Protein AF-A0A822XD94-F1 (afdb_monomer_lite)

Sequence (77 aa):
MMHNYFRIRGVVANLPYGWIDKCLDFYDYFLMGLAEYQKLITRNPIFLERVEGVGIIGGEEAINWGLSGPMLRASKI

Structure (mmCIF, N/CA/C/O backbone):
data_AF-A0A822XD94-F1
#
_entry.id   AF-A0A822XD94-F1
#
loop_
_atom_site.group_PDB
_atom_site.id
_atom_site.type_symbol
_atom_site.label_atom_id
_atom_site.label_alt_id
_atom_site.label_comp_id
_atom_site.label_asym_id
_atom_site.label_entity_id
_atom_site.label_seq_id
_atom_site.pdbx_PDB_ins_code
_atom_site.Cartn_x
_atom_site.Cartn_y
_atom_site.Cartn_z
_atom_site.occupancy
_atom_site.B_iso_or_equiv
_atom_site.auth_seq_id
_atom_site.auth_comp_id
_atom_site.auth_asym_id
_atom_site.auth_atom_id
_atom_site.pdbx_PDB_model_num
ATOM 1 N N . MET A 1 1 ? 8.268 -14.749 -4.443 1.00 57.06 1 MET A N 1
ATOM 2 C CA . MET A 1 1 ? 9.015 -14.370 -5.661 1.00 57.06 1 MET A CA 1
ATOM 3 C C . MET A 1 1 ? 10.281 -13.641 -5.226 1.00 57.06 1 MET A C 1
ATOM 5 O O . MET A 1 1 ? 10.162 -12.731 -4.418 1.00 57.06 1 MET A O 1
ATOM 9 N N . MET A 1 2 ? 11.471 -14.081 -5.650 1.00 79.38 2 MET A N 1
ATOM 10 C CA . MET A 1 2 ? 12.753 -13.528 -5.184 1.00 79.38 2 MET A CA 1
ATOM 11 C C . MET A 1 2 ? 13.541 -12.988 -6.384 1.00 79.38 2 MET A C 1
ATOM 13 O O . MET A 1 2 ? 14.061 -13.758 -7.187 1.00 79.38 2 MET A O 1
ATOM 17 N N . HIS A 1 3 ? 13.596 -11.664 -6.526 1.00 77.38 3 HIS A N 1
ATOM 18 C CA . HIS A 1 3 ? 14.331 -10.993 -7.598 1.00 77.38 3 HIS A CA 1
ATOM 19 C C . HIS A 1 3 ? 15.518 -10.237 -6.999 1.00 77.38 3 HIS A C 1
ATOM 21 O O . HIS A 1 3 ? 15.345 -9.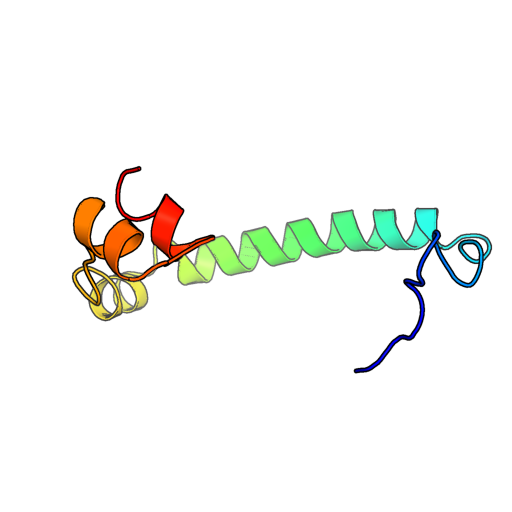223 -6.330 1.00 77.38 3 HIS A O 1
ATOM 27 N N . ASN A 1 4 ? 16.735 -10.731 -7.239 1.00 89.94 4 ASN A N 1
ATOM 28 C CA . ASN A 1 4 ? 17.997 -10.110 -6.809 1.00 89.94 4 ASN A CA 1
ATOM 29 C C . ASN A 1 4 ? 18.365 -8.902 -7.702 1.00 89.94 4 ASN A C 1
ATOM 31 O O . ASN A 1 4 ? 19.449 -8.850 -8.292 1.00 89.94 4 ASN A O 1
ATOM 35 N N . TYR A 1 5 ? 17.408 -7.988 -7.886 1.00 92.31 5 TYR A N 1
ATOM 36 C CA . TYR A 1 5 ? 17.551 -6.823 -8.756 1.00 92.31 5 TYR A CA 1
ATOM 37 C C . TYR A 1 5 ? 18.237 -5.662 -8.034 1.00 92.31 5 TYR A C 1
ATOM 39 O O . TYR A 1 5 ? 19.203 -5.105 -8.551 1.00 92.31 5 TYR A O 1
ATOM 47 N N . PHE A 1 6 ? 17.785 -5.342 -6.819 1.00 93.50 6 PHE A N 1
ATOM 48 C CA . PHE A 1 6 ? 18.424 -4.349 -5.959 1.00 93.50 6 PHE A CA 1
ATOM 49 C C . PHE A 1 6 ? 19.673 -4.941 -5.310 1.00 93.50 6 PHE A C 1
ATOM 51 O O . PHE A 1 6 ? 19.627 -6.025 -4.728 1.00 93.50 6 PHE A O 1
ATOM 58 N N . ARG A 1 7 ? 20.793 -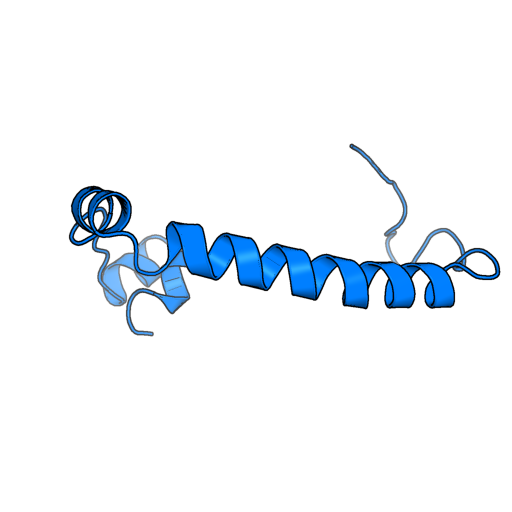4.224 -5.402 1.00 91.50 7 ARG A N 1
ATOM 59 C CA . ARG A 1 7 ? 22.078 -4.612 -4.811 1.00 91.50 7 ARG A CA 1
ATOM 60 C C . ARG A 1 7 ? 22.682 -3.426 -4.073 1.00 91.50 7 ARG A C 1
ATOM 62 O O . ARG A 1 7 ? 22.354 -2.274 -4.347 1.00 91.50 7 ARG A O 1
ATOM 69 N N . ILE A 1 8 ? 23.605 -3.695 -3.149 1.00 91.88 8 ILE A N 1
ATOM 70 C CA . ILE A 1 8 ? 24.414 -2.626 -2.552 1.00 91.88 8 ILE A CA 1
ATOM 71 C C . ILE A 1 8 ? 25.058 -1.847 -3.702 1.00 91.88 8 ILE A C 1
ATOM 73 O O . ILE A 1 8 ? 25.652 -2.456 -4.591 1.00 91.88 8 ILE A O 1
ATOM 77 N N . ARG A 1 9 ? 24.918 -0.515 -3.673 1.00 93.19 9 ARG A N 1
ATOM 78 C CA . ARG A 1 9 ? 25.378 0.427 -4.711 1.00 93.19 9 ARG A CA 1
ATOM 79 C C . ARG A 1 9 ? 24.500 0.533 -5.974 1.00 93.19 9 ARG A C 1
ATOM 81 O O . ARG A 1 9 ? 24.895 1.241 -6.894 1.00 93.19 9 ARG A O 1
ATOM 88 N N . GLY A 1 10 ? 23.312 -0.077 -6.032 1.00 93.69 10 GLY A N 1
ATOM 89 C CA . GLY A 1 10 ? 22.334 0.216 -7.092 1.00 93.69 10 GLY A CA 1
ATOM 90 C C . GLY A 1 10 ? 21.502 -0.981 -7.544 1.00 93.69 10 GLY A C 1
ATOM 91 O O . GLY A 1 10 ? 20.860 -1.656 -6.740 1.00 93.69 10 GLY A O 1
ATOM 92 N N . VAL A 1 11 ? 21.481 -1.222 -8.855 1.00 94.19 11 VAL A N 1
ATOM 93 C CA . VAL A 1 11 ? 20.691 -2.283 -9.497 1.00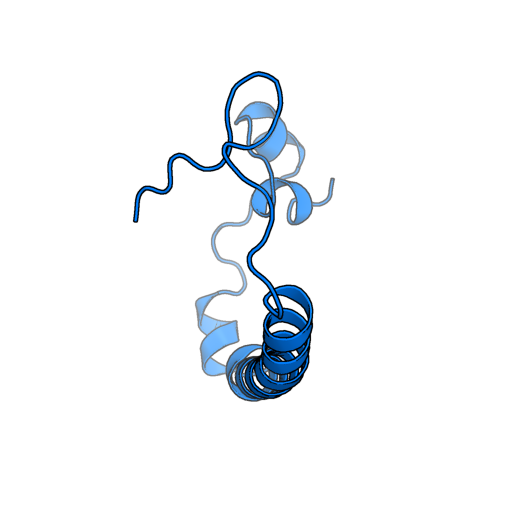 94.19 11 VAL A CA 1
ATOM 94 C C . VAL A 1 11 ? 21.581 -3.195 -10.341 1.00 94.19 11 VAL A C 1
ATOM 96 O O . VAL A 1 11 ? 22.649 -2.785 -10.791 1.00 94.19 11 VAL A O 1
ATOM 99 N N . VAL A 1 12 ? 21.163 -4.447 -10.543 1.00 94.44 12 VAL A N 1
ATOM 100 C CA . VAL A 1 12 ? 21.941 -5.453 -11.292 1.00 94.44 12 VAL A CA 1
ATOM 101 C C . VAL A 1 12 ? 22.028 -5.170 -12.794 1.00 94.44 12 VAL A C 1
ATOM 103 O O . VAL A 1 12 ? 23.021 -5.528 -13.421 1.00 94.44 12 VAL A O 1
ATOM 106 N N . ALA A 1 13 ? 20.994 -4.566 -13.376 1.00 93.12 13 ALA A N 1
ATOM 107 C CA . ALA A 1 13 ? 20.890 -4.317 -14.808 1.00 93.12 13 ALA A CA 1
ATOM 108 C C . ALA A 1 13 ? 19.978 -3.115 -15.077 1.00 93.12 13 ALA A C 1
ATOM 110 O O . ALA A 1 13 ? 19.179 -2.739 -14.223 1.00 93.12 13 ALA A O 1
ATOM 111 N N . ASN A 1 14 ? 20.091 -2.542 -16.274 1.00 94.12 14 ASN A N 1
ATOM 112 C CA . ASN A 1 14 ? 19.149 -1.538 -16.763 1.00 94.12 14 ASN A CA 1
ATOM 113 C C . ASN A 1 14 ? 17.802 -2.172 -17.137 1.00 94.12 14 ASN A C 1
ATOM 115 O O . ASN A 1 14 ? 17.695 -3.386 -17.334 1.00 94.12 14 ASN A O 1
ATOM 119 N N . LEU A 1 15 ? 16.782 -1.325 -17.274 1.00 94.06 15 LEU A N 1
ATOM 120 C CA . LEU A 1 15 ? 15.468 -1.741 -17.752 1.00 94.06 15 LEU A CA 1
ATOM 121 C C . LEU A 1 15 ? 15.561 -2.255 -19.204 1.00 94.06 15 LEU A C 1
ATOM 123 O O . LEU A 1 15 ? 16.257 -1.641 -20.018 1.00 94.06 15 LEU A O 1
ATOM 127 N N . PRO A 1 16 ? 14.867 -3.354 -19.552 1.00 94.62 16 PRO A N 1
ATOM 128 C CA . PRO A 1 16 ? 14.773 -3.817 -20.932 1.00 94.62 16 PRO A CA 1
ATOM 129 C C . PRO A 1 16 ? 14.138 -2.769 -21.853 1.00 94.62 16 PRO A C 1
ATOM 131 O O . PRO A 1 16 ? 13.332 -1.941 -21.420 1.00 94.62 16 PRO A O 1
ATOM 134 N N . TYR A 1 17 ? 14.450 -2.846 -23.147 1.00 96.38 17 TYR A N 1
ATOM 135 C CA . TYR A 1 17 ? 13.824 -1.990 -24.153 1.00 96.38 17 TYR A CA 1
ATOM 136 C C . TYR A 1 17 ? 12.291 -2.141 -24.142 1.00 96.38 17 TYR A C 1
ATOM 138 O O . TYR A 1 17 ? 11.774 -3.259 -24.087 1.00 96.38 17 TYR A O 1
ATOM 146 N N . GLY A 1 18 ? 11.573 -1.014 -24.169 1.00 96.50 18 GLY A N 1
ATOM 147 C CA . GLY A 1 18 ? 10.106 -0.964 -24.135 1.00 96.50 18 GLY A CA 1
ATOM 148 C C . GLY A 1 18 ? 9.469 -1.328 -22.786 1.00 96.50 18 GLY A C 1
ATOM 149 O O . GLY A 1 18 ? 8.254 -1.493 -22.711 1.00 96.50 18 GLY A O 1
ATOM 150 N N . TRP A 1 19 ? 10.252 -1.492 -21.710 1.00 96.88 19 TRP A N 1
ATOM 151 C CA . TRP A 1 19 ? 9.698 -1.796 -20.384 1.00 96.88 19 TRP A CA 1
ATOM 152 C C . TRP A 1 19 ? 8.868 -0.636 -19.825 1.00 96.88 19 TRP A C 1
ATOM 154 O O . TRP A 1 19 ? 7.796 -0.866 -19.279 1.00 96.88 19 TRP A O 1
ATOM 164 N N . ILE A 1 20 ? 9.347 0.601 -19.994 1.00 96.88 20 ILE A N 1
ATOM 165 C CA . ILE A 1 20 ? 8.674 1.802 -19.475 1.00 96.88 20 ILE A CA 1
ATOM 166 C C . ILE A 1 20 ? 7.298 1.964 -20.122 1.00 96.88 20 ILE A C 1
ATOM 168 O O . ILE A 1 20 ? 6.321 2.134 -19.401 1.00 96.88 20 ILE A O 1
ATOM 172 N N . ASP A 1 21 ? 7.215 1.827 -21.447 1.00 97.38 21 ASP A N 1
ATOM 173 C CA . ASP A 1 21 ? 5.955 1.953 -22.188 1.00 97.38 21 ASP A CA 1
ATOM 174 C C . ASP A 1 21 ? 4.925 0.934 -21.682 1.00 97.38 21 ASP A C 1
ATOM 176 O O . ASP A 1 21 ? 3.824 1.299 -21.283 1.00 97.38 21 ASP A O 1
ATOM 180 N N . LYS A 1 22 ? 5.333 -0.334 -21.533 1.00 96.94 22 LYS A N 1
ATOM 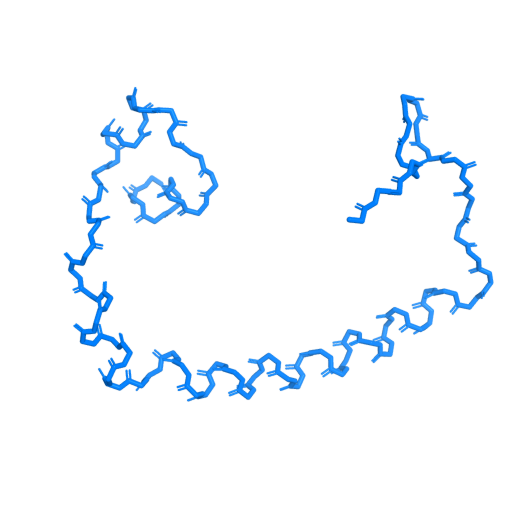181 C CA . LYS A 1 22 ? 4.467 -1.387 -20.976 1.00 96.94 22 LYS A CA 1
ATOM 182 C C . LYS A 1 22 ? 4.041 -1.126 -19.533 1.00 96.94 22 LYS A C 1
ATOM 184 O O . LYS A 1 22 ? 2.954 -1.535 -19.130 1.00 96.94 22 LYS A O 1
ATOM 189 N N . CYS A 1 23 ? 4.900 -0.508 -18.726 1.00 97.06 23 CYS A N 1
ATOM 190 C CA . CYS A 1 23 ? 4.550 -0.145 -17.357 1.00 97.06 23 CYS A CA 1
ATOM 191 C C . CYS A 1 23 ? 3.506 0.967 -17.306 1.00 97.06 23 CYS A C 1
ATOM 193 O O . CYS A 1 23 ? 2.646 0.927 -16.428 1.00 97.06 23 CYS A O 1
ATOM 195 N N . LEU A 1 24 ? 3.563 1.921 -18.234 1.00 97.06 24 LEU A N 1
ATOM 196 C CA . LEU A 1 24 ? 2.555 2.970 -18.363 1.00 97.06 24 LEU A CA 1
ATOM 197 C C . LEU A 1 24 ? 1.229 2.398 -18.881 1.00 97.06 24 LEU A C 1
ATOM 199 O O . LEU A 1 24 ? 0.196 2.647 -18.266 1.00 97.06 24 LEU A O 1
ATOM 203 N N . ASP A 1 25 ? 1.266 1.520 -19.887 1.00 96.62 25 ASP A N 1
ATOM 204 C CA . ASP A 1 25 ? 0.069 0.810 -20.363 1.00 96.62 25 ASP A CA 1
ATOM 205 C C . ASP A 1 25 ? -0.611 0.024 -19.225 1.00 96.62 25 ASP A C 1
ATOM 207 O O . ASP A 1 25 ? -1.834 0.035 -19.063 1.00 96.62 25 ASP A O 1
ATOM 211 N N . PHE A 1 26 ? 0.190 -0.653 -18.392 1.00 96.94 26 PHE A N 1
ATOM 212 C CA . PHE A 1 26 ? -0.321 -1.356 -17.218 1.00 96.94 26 PHE A CA 1
ATOM 213 C C . PHE A 1 26 ? -0.884 -0.398 -16.167 1.00 96.94 26 PHE A C 1
ATOM 215 O O . PHE A 1 26 ? -1.888 -0.724 -15.538 1.00 96.94 26 PHE A O 1
ATOM 222 N N . TYR A 1 27 ? -0.246 0.752 -15.949 1.00 96.25 27 TYR A N 1
ATOM 223 C CA . TYR A 1 27 ? -0.713 1.746 -14.989 1.00 96.25 27 TYR A CA 1
ATOM 224 C C . TYR A 1 27 ? -2.128 2.225 -15.331 1.00 96.25 27 TYR A C 1
ATOM 226 O O . TYR A 1 27 ? -3.001 2.188 -14.460 1.00 96.25 27 TYR A O 1
ATOM 234 N N . ASP A 1 28 ? -2.381 2.563 -16.595 1.00 95.56 28 ASP A N 1
ATOM 235 C CA . ASP A 1 28 ? -3.703 3.001 -17.054 1.00 95.56 28 ASP A CA 1
ATOM 236 C C . ASP A 1 28 ? -4.758 1.900 -16.875 1.00 95.56 28 ASP A C 1
ATOM 238 O O . ASP A 1 28 ? -5.850 2.145 -16.353 1.00 95.56 28 ASP A O 1
ATOM 242 N N . TYR A 1 29 ? -4.411 0.655 -17.217 1.00 96.19 29 TYR A N 1
ATOM 243 C CA . TYR A 1 29 ? -5.272 -0.502 -16.965 1.00 96.19 29 TYR A CA 1
ATOM 244 C C . TYR A 1 29 ? -5.558 -0.709 -15.469 1.00 96.19 29 TYR A 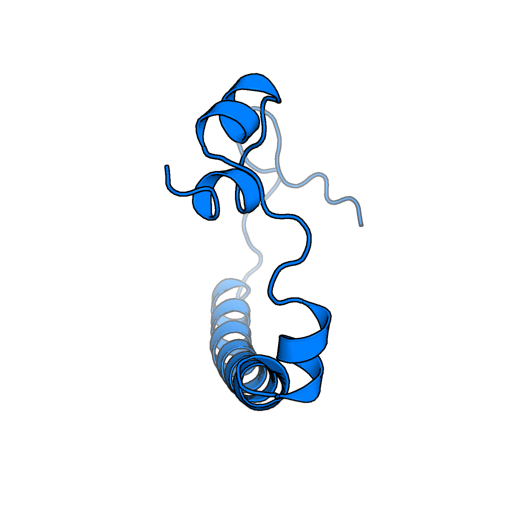C 1
ATOM 246 O O . TYR A 1 29 ? -6.703 -0.927 -15.061 1.00 96.19 29 TYR A O 1
ATOM 254 N N . PHE A 1 30 ? -4.523 -0.631 -14.634 1.00 96.94 30 PHE A N 1
ATOM 255 C CA . PHE A 1 30 ? -4.619 -0.879 -13.201 1.00 96.94 30 PHE A CA 1
ATOM 256 C C . PHE A 1 30 ? -5.512 0.145 -12.499 1.00 96.94 30 PHE A C 1
ATOM 258 O O . PHE A 1 30 ? -6.290 -0.230 -11.620 1.00 96.94 30 PHE A O 1
ATOM 265 N N . LEU A 1 31 ? -5.448 1.418 -12.899 1.00 95.88 31 LEU A N 1
ATOM 266 C CA . LEU A 1 31 ? -6.297 2.465 -12.332 1.00 95.88 31 LEU A CA 1
ATOM 267 C C . LEU A 1 31 ? -7.789 2.197 -12.551 1.00 95.88 31 LEU A C 1
ATOM 269 O O . LEU A 1 31 ? -8.585 2.425 -11.637 1.00 95.88 31 LEU A O 1
ATOM 273 N N . MET A 1 32 ? -8.171 1.673 -13.720 1.00 94.88 32 MET A N 1
ATOM 274 C CA . MET A 1 32 ? -9.562 1.286 -13.979 1.00 94.88 32 MET A CA 1
ATOM 275 C C . MET A 1 32 ? -10.011 0.176 -13.024 1.00 94.88 32 MET A C 1
ATOM 277 O O . MET A 1 32 ? -11.040 0.312 -12.363 1.00 94.88 32 MET A O 1
ATOM 281 N N . GLY 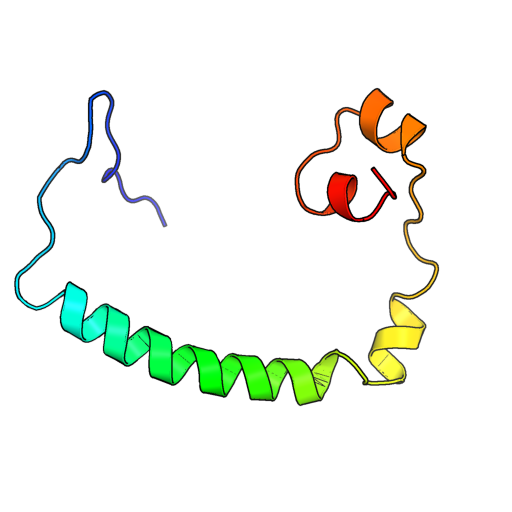A 1 33 ? -9.202 -0.878 -12.877 1.00 94.75 33 GLY A N 1
ATOM 282 C CA . GLY A 1 33 ? -9.500 -1.967 -11.943 1.00 94.75 33 GLY A CA 1
ATOM 283 C C . GLY A 1 33 ? -9.569 -1.490 -10.490 1.00 94.75 33 GLY A C 1
ATOM 284 O O . GLY A 1 33 ? -10.457 -1.889 -9.738 1.00 94.75 33 GLY A O 1
ATOM 285 N N . LEU A 1 34 ? -8.679 -0.579 -10.086 1.00 95.75 34 LEU A N 1
ATOM 286 C CA . LEU A 1 34 ? -8.689 0.002 -8.744 1.00 95.75 34 LEU A CA 1
ATOM 287 C C . LEU A 1 34 ? -10.004 0.742 -8.449 1.00 95.75 34 LEU A C 1
ATOM 289 O O . LEU A 1 34 ? -10.560 0.580 -7.360 1.00 95.75 34 LEU A O 1
ATOM 293 N N . ALA A 1 35 ? -10.524 1.508 -9.412 1.00 94.69 35 ALA A N 1
ATOM 294 C CA . ALA A 1 35 ? -11.800 2.206 -9.266 1.00 94.69 35 ALA A CA 1
ATOM 295 C C . ALA A 1 35 ? -12.980 1.230 -9.091 1.00 94.69 35 ALA A C 1
ATOM 297 O O . ALA A 1 35 ? -13.880 1.479 -8.280 1.00 94.69 35 ALA A O 1
ATOM 298 N N . GLU A 1 36 ? -12.965 0.094 -9.793 1.00 93.75 36 GLU A N 1
ATOM 299 C CA . GLU A 1 36 ? -13.970 -0.963 -9.626 1.00 93.75 36 GLU A CA 1
ATOM 300 C C . GLU A 1 36 ? -13.921 -1.578 -8.223 1.00 93.75 36 GLU A C 1
ATOM 302 O O . GLU A 1 36 ? -14.954 -1.663 -7.549 1.00 93.75 36 GLU A O 1
ATOM 307 N N . TYR A 1 37 ? -12.729 -1.929 -7.730 1.00 94.06 37 TYR A N 1
ATOM 308 C CA . TYR A 1 37 ? -12.567 -2.443 -6.366 1.00 94.06 37 TYR A CA 1
ATOM 309 C C . TYR A 1 37 ? -13.034 -1.436 -5.312 1.00 94.06 37 TYR A C 1
ATOM 311 O O . TYR A 1 37 ? -13.720 -1.809 -4.356 1.00 94.06 37 TYR A O 1
ATOM 319 N N . GLN A 1 38 ? -12.722 -0.153 -5.499 1.00 93.62 38 GLN A N 1
ATOM 320 C CA . GLN A 1 38 ? -13.158 0.902 -4.588 1.00 93.62 38 GLN A CA 1
ATOM 321 C C . GLN A 1 38 ? -14.689 0.999 -4.534 1.00 93.62 38 GLN A C 1
ATOM 323 O O . GLN A 1 38 ? -15.268 1.114 -3.450 1.00 93.62 38 GLN A O 1
ATOM 328 N N . LYS A 1 39 ? -15.363 0.883 -5.684 1.00 91.81 39 LYS A N 1
ATOM 329 C CA . LYS A 1 39 ? -16.831 0.871 -5.756 1.00 91.81 39 LYS A CA 1
ATOM 330 C C . LYS A 1 39 ? -17.440 -0.316 -5.003 1.00 91.81 39 LYS A C 1
ATOM 332 O O . LYS A 1 39 ? -18.485 -0.156 -4.376 1.00 91.81 39 LYS A O 1
ATOM 337 N N . LEU A 1 40 ? -16.797 -1.481 -5.053 1.00 91.94 40 LEU A N 1
ATOM 338 C CA . LEU A 1 40 ? -17.290 -2.707 -4.418 1.00 91.94 40 LEU A CA 1
ATOM 339 C C . LEU A 1 40 ? -17.056 -2.762 -2.904 1.00 91.94 40 LEU A C 1
ATOM 341 O O . LEU A 1 40 ? -17.846 -3.394 -2.201 1.00 91.94 40 LEU A O 1
ATOM 345 N N . ILE A 1 41 ? -15.983 -2.143 -2.402 1.00 93.75 41 ILE A N 1
ATOM 346 C CA . ILE A 1 41 ? -15.539 -2.322 -1.010 1.00 93.75 41 ILE A CA 1
ATOM 347 C C . ILE A 1 41 ? -15.781 -1.070 -0.161 1.00 93.75 41 ILE A C 1
ATOM 349 O O . ILE A 1 41 ? -16.356 -1.169 0.919 1.00 93.75 41 ILE A O 1
ATOM 353 N N . THR A 1 42 ? -15.385 0.118 -0.627 1.00 90.81 42 THR A N 1
ATOM 354 C CA . THR A 1 42 ? -15.231 1.304 0.239 1.00 90.81 42 THR A CA 1
ATOM 355 C C . THR A 1 42 ? -16.525 1.778 0.899 1.00 90.81 42 THR A C 1
ATOM 357 O O . THR A 1 42 ? -16.482 2.311 2.002 1.00 90.81 42 THR A O 1
ATOM 360 N N . ARG A 1 43 ? -17.674 1.606 0.239 1.00 90.25 43 ARG A N 1
ATOM 361 C CA . ARG A 1 43 ? -18.993 2.007 0.769 1.00 90.25 43 ARG A CA 1
ATOM 362 C C . ARG A 1 43 ? -19.943 0.830 0.951 1.00 90.25 43 ARG A C 1
ATOM 364 O O . ARG A 1 43 ? -21.152 1.025 1.020 1.00 90.25 43 ARG A O 1
ATOM 371 N N . ASN A 1 44 ? -19.416 -0.390 0.974 1.00 94.88 44 ASN A N 1
ATOM 372 C CA . ASN A 1 44 ? -20.235 -1.574 1.158 1.00 94.88 44 ASN A CA 1
ATOM 373 C C . ASN A 1 44 ? -20.627 -1.703 2.639 1.00 94.88 44 ASN A C 1
ATOM 375 O O . ASN A 1 44 ? -19.736 -1.913 3.464 1.00 94.88 44 ASN A O 1
ATOM 379 N N . PRO A 1 45 ? -21.925 -1.623 2.994 1.00 93.75 45 PRO A N 1
ATOM 380 C CA . PRO A 1 45 ? -22.360 -1.666 4.390 1.00 93.75 45 PRO A CA 1
ATOM 381 C C . PRO A 1 45 ? -21.925 -2.946 5.105 1.00 93.75 45 PRO A C 1
ATOM 383 O O . PRO A 1 45 ? -21.479 -2.895 6.243 1.00 93.75 45 PRO A O 1
ATOM 386 N N . ILE A 1 46 ? -21.957 -4.081 4.397 1.00 94.69 46 ILE A N 1
ATOM 387 C CA . ILE A 1 46 ? -21.552 -5.386 4.934 1.00 94.69 46 ILE A CA 1
ATOM 388 C C . ILE A 1 46 ? -20.054 -5.406 5.252 1.00 94.69 46 ILE A C 1
ATOM 390 O O . ILE A 1 46 ? -19.622 -6.123 6.151 1.00 94.69 46 ILE A O 1
ATOM 394 N N . PHE A 1 47 ? -19.242 -4.678 4.482 1.00 94.31 47 PHE A N 1
ATOM 395 C CA . PHE A 1 47 ? -17.809 -4.582 4.740 1.00 94.31 47 PHE A CA 1
ATOM 396 C C . PHE A 1 47 ? -17.533 -3.647 5.918 1.00 94.31 47 PHE A C 1
ATOM 398 O O . PHE A 1 47 ? -16.792 -4.030 6.817 1.00 94.31 47 PHE A O 1
ATOM 405 N N . LEU A 1 48 ? -18.170 -2.472 5.940 1.00 94.06 48 LEU A N 1
ATOM 406 C CA . LEU A 1 48 ? -18.018 -1.482 7.010 1.00 94.06 48 LEU A CA 1
ATOM 407 C C . LEU A 1 48 ? -18.423 -2.051 8.372 1.00 94.06 48 LEU A C 1
ATOM 409 O O . LEU A 1 48 ? -17.637 -1.974 9.309 1.00 94.06 48 LEU A O 1
ATOM 413 N N . GLU A 1 49 ? -19.567 -2.732 8.455 1.00 95.81 49 GLU A N 1
ATOM 414 C CA . GLU A 1 49 ? -20.047 -3.365 9.692 1.00 95.81 49 GLU A CA 1
ATOM 415 C C . GLU A 1 49 ? -19.043 -4.375 10.280 1.00 95.81 49 GLU A C 1
ATOM 417 O O . GLU A 1 49 ? -18.982 -4.564 11.491 1.00 95.81 49 GLU A O 1
ATOM 422 N N . ARG A 1 50 ? -18.216 -5.013 9.439 1.00 94.81 50 ARG A N 1
ATOM 423 C CA . ARG A 1 50 ? -17.219 -5.997 9.893 1.00 94.81 50 ARG A CA 1
ATOM 424 C C . ARG A 1 50 ? -15.909 -5.381 10.371 1.00 94.81 50 ARG A C 1
ATOM 426 O O . ARG A 1 50 ? -15.155 -6.070 11.054 1.00 94.81 50 ARG A O 1
ATOM 433 N N . VAL A 1 51 ? -15.587 -4.161 9.945 1.00 94.62 51 VAL A N 1
ATOM 434 C CA . VAL A 1 51 ? -14.255 -3.567 10.156 1.00 94.62 51 VAL A CA 1
ATOM 435 C C . VAL A 1 51 ? -14.289 -2.305 11.011 1.00 94.62 51 VAL A C 1
ATOM 437 O O . VAL A 1 51 ? -13.293 -1.996 11.665 1.00 94.62 51 VAL A O 1
ATOM 440 N N . GLU A 1 52 ? -15.403 -1.573 11.035 1.00 92.94 52 GLU A N 1
ATOM 441 C CA . GLU A 1 52 ? -15.536 -0.379 11.865 1.00 92.94 52 GLU A CA 1
ATOM 442 C C . GLU A 1 52 ? -15.518 -0.741 13.355 1.00 92.94 52 GLU A C 1
ATOM 444 O O . GLU A 1 52 ? -16.177 -1.672 13.810 1.00 92.94 52 GLU A O 1
ATOM 449 N N . GLY A 1 53 ? -14.725 0.001 14.130 1.00 92.19 53 GLY A N 1
ATOM 450 C CA . GLY A 1 53 ? -14.575 -0.214 15.572 1.00 92.19 53 GLY A CA 1
ATOM 451 C C . GLY A 1 53 ? -13.643 -1.365 15.971 1.00 92.19 53 GLY A C 1
ATOM 452 O O . GLY A 1 53 ? -13.397 -1.552 17.162 1.00 92.19 53 GLY A O 1
ATOM 453 N N . VAL A 1 54 ? -13.083 -2.111 15.014 1.00 93.88 54 VAL A N 1
ATOM 454 C CA . VAL A 1 54 ? -12.159 -3.223 15.286 1.00 93.88 54 VAL A CA 1
ATOM 455 C C . VAL A 1 54 ? -10.709 -2.736 15.280 1.00 93.88 54 VAL A C 1
ATOM 457 O O . VAL A 1 54 ? -10.286 -2.030 14.370 1.00 93.88 54 VAL A O 1
ATOM 460 N N . GLY A 1 55 ? -9.922 -3.148 16.282 1.00 90.50 55 GLY A N 1
ATOM 461 C CA . GLY A 1 55 ? -8.474 -2.901 16.310 1.00 90.50 55 GLY A CA 1
ATOM 462 C C . GLY A 1 55 ? -8.092 -1.426 16.463 1.00 90.50 55 GLY A C 1
ATOM 463 O O . GLY A 1 55 ? -7.136 -0.976 15.838 1.00 90.50 55 GLY A O 1
ATOM 464 N N . ILE A 1 56 ? -8.848 -0.670 17.267 1.00 93.25 56 ILE A N 1
ATOM 465 C CA . ILE A 1 56 ? -8.544 0.733 17.579 1.00 93.25 56 ILE A CA 1
ATOM 466 C C . ILE A 1 56 ? -7.247 0.793 18.396 1.00 93.25 56 ILE A C 1
ATOM 468 O O . ILE A 1 56 ? -7.157 0.164 19.446 1.00 93.25 56 ILE A O 1
ATOM 472 N N . ILE A 1 57 ? -6.269 1.568 17.921 1.00 93.06 57 ILE A N 1
ATOM 473 C CA . ILE A 1 57 ? -4.977 1.787 18.589 1.00 93.06 57 ILE A CA 1
ATOM 474 C C . ILE A 1 57 ? -4.753 3.292 18.736 1.00 93.06 57 ILE A C 1
ATOM 476 O O . ILE A 1 57 ? -4.852 4.028 17.743 1.00 93.06 57 ILE A O 1
ATOM 480 N N . GLY A 1 58 ? -4.441 3.748 19.951 1.00 93.56 58 GLY A N 1
ATOM 481 C CA . GLY A 1 58 ? -4.102 5.148 20.216 1.00 93.56 58 GLY A CA 1
ATOM 482 C C . GLY A 1 58 ? -2.726 5.543 19.664 1.00 93.56 58 GLY A C 1
ATOM 483 O O . GLY A 1 58 ? -1.856 4.698 19.474 1.00 93.56 58 GLY A O 1
ATOM 484 N N . GLY A 1 59 ? -2.496 6.838 19.424 1.00 92.81 59 GLY A N 1
ATOM 485 C CA . GLY A 1 59 ? -1.209 7.324 18.901 1.00 92.81 59 GLY A CA 1
ATOM 486 C C . GLY A 1 59 ? -0.022 7.006 19.818 1.00 92.81 59 GLY A C 1
ATOM 487 O O . GLY A 1 59 ? 1.010 6.524 19.358 1.00 92.81 59 GLY A O 1
ATOM 488 N N . GLU A 1 60 ? -0.183 7.201 21.129 1.00 93.19 60 GLU A N 1
ATOM 489 C CA . GLU A 1 60 ? 0.862 6.902 22.117 1.00 93.19 60 GLU A CA 1
ATOM 490 C C . GLU A 1 60 ? 1.175 5.397 22.189 1.00 93.19 60 GLU A C 1
ATOM 492 O O . GLU A 1 60 ? 2.340 5.005 22.198 1.00 93.19 60 GLU A O 1
ATOM 497 N N . GLU A 1 61 ? 0.149 4.542 22.145 1.00 94.00 61 GLU A N 1
ATOM 498 C CA . GLU A 1 61 ? 0.310 3.083 22.085 1.00 94.00 61 GLU A CA 1
ATOM 499 C C . GLU A 1 61 ? 1.026 2.650 20.803 1.00 94.00 61 GLU A C 1
ATOM 501 O O . GLU A 1 61 ? 1.948 1.837 20.853 1.00 94.00 61 GLU A O 1
ATOM 506 N N . ALA A 1 62 ? 0.656 3.235 19.658 1.00 94.81 62 ALA A N 1
ATOM 507 C CA . ALA A 1 62 ? 1.282 2.933 18.378 1.00 94.81 62 ALA A CA 1
ATOM 508 C C . ALA A 1 62 ? 2.785 3.259 18.378 1.00 94.81 62 ALA A C 1
ATOM 510 O O . ALA A 1 62 ? 3.576 2.465 17.867 1.00 94.81 62 ALA A O 1
ATOM 511 N N . ILE A 1 63 ? 3.191 4.378 18.989 1.00 93.88 63 ILE A N 1
ATOM 512 C CA . ILE A 1 63 ? 4.610 4.734 19.155 1.00 93.88 63 ILE A CA 1
ATOM 513 C C . ILE A 1 63 ? 5.299 3.766 20.119 1.00 93.88 63 ILE A C 1
ATOM 515 O O . ILE A 1 63 ? 6.354 3.224 19.788 1.00 93.88 63 ILE A O 1
ATOM 519 N N . ASN A 1 64 ? 4.703 3.523 21.289 1.00 95.94 64 ASN A N 1
ATOM 520 C CA . ASN A 1 64 ? 5.294 2.679 22.330 1.00 95.94 64 ASN A CA 1
ATOM 521 C C . ASN A 1 64 ? 5.503 1.232 21.865 1.00 95.94 64 ASN A C 1
ATOM 523 O O . ASN A 1 64 ? 6.470 0.586 22.265 1.00 95.94 64 ASN A O 1
ATOM 527 N N . TRP A 1 65 ? 4.627 0.722 20.999 1.00 95.69 65 TRP A N 1
ATOM 528 C CA . TRP A 1 65 ? 4.755 -0.614 20.412 1.00 95.69 65 TRP A CA 1
ATOM 529 C C . TRP A 1 65 ? 5.627 -0.646 19.151 1.00 95.69 65 TRP A C 1
ATOM 531 O O . TRP A 1 65 ? 5.816 -1.713 18.566 1.00 95.69 65 TRP A O 1
ATOM 541 N N . GLY A 1 66 ? 6.163 0.498 18.717 1.00 94.50 66 GLY A N 1
ATOM 542 C CA . GLY A 1 66 ? 6.995 0.589 17.518 1.00 94.50 66 GLY A CA 1
ATOM 543 C C . GLY A 1 66 ? 6.228 0.306 16.224 1.00 94.50 66 GLY A C 1
ATOM 544 O O . GLY A 1 66 ? 6.811 -0.189 15.255 1.00 94.50 66 GLY A O 1
ATOM 545 N N . LEU A 1 67 ? 4.920 0.586 16.192 1.00 95.56 67 LEU A N 1
ATOM 546 C CA . LEU A 1 67 ? 4.120 0.441 14.979 1.00 95.56 67 LEU A CA 1
ATOM 547 C C . LEU A 1 67 ? 4.564 1.468 13.930 1.00 95.56 67 LEU A C 1
ATOM 549 O O . LEU A 1 67 ? 4.914 2.605 14.238 1.00 95.56 67 LEU A O 1
ATOM 553 N N . SER A 1 68 ? 4.526 1.078 12.657 1.00 93.50 68 SER A N 1
ATOM 554 C CA . SER A 1 68 ? 4.918 1.938 11.536 1.00 93.50 68 SER A CA 1
ATOM 555 C C . SER A 1 68 ? 3.985 1.755 10.336 1.00 93.50 68 SER A C 1
ATOM 557 O O . SER A 1 68 ? 3.102 0.893 10.323 1.00 93.50 68 SER A O 1
ATOM 559 N N . GLY A 1 69 ? 4.145 2.597 9.313 1.00 94.12 69 GLY A N 1
ATOM 560 C CA . GLY A 1 69 ? 3.393 2.465 8.067 1.00 94.12 69 GLY A CA 1
ATOM 561 C C . GLY A 1 69 ? 1.891 2.757 8.233 1.00 94.12 69 GLY A C 1
ATOM 562 O O . GLY A 1 69 ? 1.546 3.787 8.814 1.00 94.12 69 GLY A O 1
ATOM 563 N N . PRO A 1 70 ? 0.984 1.919 7.685 1.00 94.50 70 PRO A N 1
ATOM 564 C CA . PRO A 1 70 ? -0.460 2.171 7.725 1.00 94.50 70 PRO A CA 1
ATOM 565 C C . PRO A 1 70 ? -1.039 2.267 9.138 1.00 94.50 70 PRO A C 1
ATOM 567 O O . PRO A 1 70 ? -1.882 3.125 9.372 1.00 94.50 70 PRO A O 1
ATOM 570 N N . MET A 1 71 ? -0.561 1.431 10.066 1.00 93.50 71 MET A N 1
ATOM 571 C CA . MET A 1 71 ? -1.055 1.415 11.447 1.00 93.50 71 MET A CA 1
ATOM 572 C C . MET A 1 71 ? -0.778 2.752 12.137 1.00 93.50 71 MET A C 1
ATOM 574 O O . MET A 1 71 ? -1.690 3.373 12.668 1.00 93.50 71 MET A O 1
ATOM 578 N N . LEU A 1 72 ? 0.459 3.250 12.028 1.00 93.44 72 LEU A N 1
ATOM 579 C CA . LEU A 1 72 ? 0.850 4.530 12.619 1.00 93.44 72 LEU A CA 1
ATOM 580 C C . LEU A 1 72 ? 0.089 5.713 12.000 1.00 93.44 72 LEU A C 1
ATOM 582 O O . LEU A 1 72 ? -0.395 6.573 12.726 1.00 93.44 72 LEU A O 1
ATOM 586 N N . ARG A 1 73 ? -0.074 5.728 10.666 1.00 93.62 73 ARG A N 1
ATOM 587 C CA . ARG A 1 73 ? -0.831 6.782 9.958 1.00 93.62 73 ARG A CA 1
ATOM 588 C C . ARG A 1 73 ? -2.313 6.815 10.337 1.00 93.62 73 ARG A C 1
ATOM 590 O O . ARG A 1 73 ? -2.932 7.870 10.278 1.00 93.62 73 ARG A O 1
ATOM 597 N N . ALA A 1 74 ? -2.899 5.668 10.676 1.00 92.00 74 ALA A N 1
ATOM 598 C CA . ALA A 1 74 ? -4.302 5.584 11.073 1.00 92.00 74 ALA A CA 1
ATOM 599 C C . ALA A 1 74 ? -4.532 6.019 12.534 1.00 92.00 74 ALA A C 1
ATOM 601 O O . ALA A 1 74 ? -5.596 6.548 12.852 1.00 92.00 74 ALA A O 1
ATOM 602 N N . SER A 1 75 ? -3.535 5.857 13.411 1.00 90.69 75 SER A N 1
ATOM 603 C CA . SER A 1 75 ? -3.613 6.142 14.855 1.00 90.69 75 SER A CA 1
ATOM 604 C C . SER A 1 75 ? -3.525 7.630 15.244 1.00 90.69 75 SER A C 1
ATOM 606 O O . SER A 1 75 ? -3.271 7.945 16.406 1.00 90.69 75 SER A O 1
ATOM 608 N N . LYS A 1 76 ? -3.811 8.549 14.308 1.00 72.31 76 LYS A N 1
ATOM 609 C CA . LYS A 1 76 ? -3.888 10.013 14.520 1.00 72.31 76 LYS A CA 1
ATOM 610 C C . LYS A 1 76 ? -2.573 10.669 14.971 1.00 72.31 76 LYS A C 1
ATOM 612 O O . LYS A 1 76 ? -2.594 11.588 15.791 1.00 72.31 76 LYS A O 1
ATOM 617 N N . ILE A 1 77 ? -1.458 10.203 14.410 1.00 61.69 77 ILE A N 1
ATOM 618 C CA . ILE A 1 77 ? -0.178 10.929 14.365 1.00 61.69 77 ILE A CA 1
ATOM 619 C C . ILE A 1 77 ? -0.057 11.635 13.019 1.00 61.69 77 ILE A C 1
ATOM 621 O O . ILE A 1 77 ? -0.483 11.030 12.008 1.00 61.69 77 ILE A O 1
#

Secondary structure (DSSP, 8-state):
---TTEETTEESSPPPTTHHHHHHHHHHHHHHHHHHHHHHHTT-HHHHHHHTTSS---HHHHHHTT--THHHHHTT-

Foldseek 3Di:
DDDQQADVVGGPDDDDPCPVVVVVVVVVVVVVVVVVVCVVAVPDPVNCVVPPPPPQDALVRCVVVVHDDPVNVVNPD

pLDDT: mean 92.6, std 6.69, range [57.06, 97.38]

Organism: Nelumbo nucifera (NCBI:txid4432)

Radius of gyration: 19.55 Å; chains: 1; bounding box: 48×25×46 Å

InterPro domains:
  IPR001135 NADH-quinone oxidoreductase, subunit D [PF00346] (1-75)
  IPR022885 NAD(P)H-quinone oxidoreductase subunit D/H [PTHR11993] (1-76)
  IPR029014 [NiFe]-hydrogenase, large subunit [G3DSA:1.10.645.10] (1-77)
  IPR029014 [NiFe]-hydrogenase, large subunit [SSF56762] (1-76)